Protein AF-A0A7S0GQF5-F1 (afdb_monomer)

pLDDT: mean 93.36, std 8.99, range [43.12, 98.31]

Nearest PDB structures (foldseek):
  2dxq-assembly1_B  TM=8.668E-01  e=9.611E-08  Agrobacterium fabrum str. C58
  1z4e-assembly1_B  TM=8.490E-01  e=1.076E-06  Halalkalibacterium halodurans C-125
  3bj8-assembly2_D  TM=7.720E-01  e=2.575E-06  Mus musculus
  2g3t-assembly1_A  TM=7.829E-01  e=5.037E-06  Homo sapiens
  2b3u-assembly1_A  TM=7.358E-01  e=5.037E-06  Homo sapie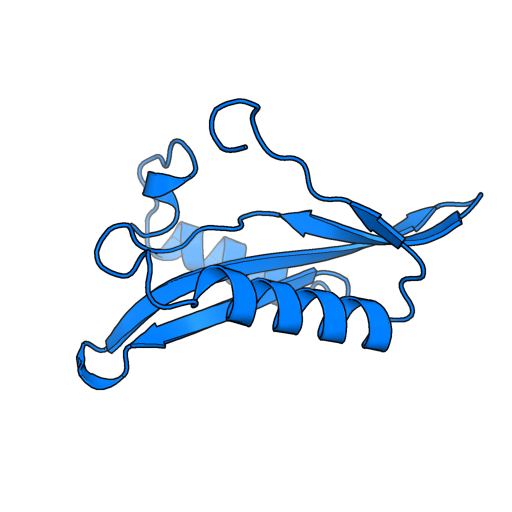ns

InterPro domains:
  IPR000182 GNAT domain [PF00583] (18-101)
  IPR000182 GNAT domain [PS51186] (1-106)
  IPR016181 Acyl-CoA N-acyltransferase [SSF55729] (12-103)
  IPR039143 Glucosamine 6-phosphate N-acetyltransferase-like [PTHR13355] (2-105)

Organism: NCBI:txid1561963

Foldseek 3Di:
DQLVVPDDDDDQDPVNVVVVVVVQVPDPQKDKDFDAPPVVRDTFWIKMWGWDQDPVQGTEIEIDSGTGHPVCPPVCVSVVNVVVSVVVCVVVVHPYYDYDDDPVVD

Mean predicted aligned error: 3.67 Å

Secondary structure (DSSP, 8-state):
--GGGTS------HHHHHHHHHHHHT-TTEEEEEEEETTTTEEEEEEEEEEEEETTTEEEEEEEEEEE-GGGTTSSHHHHHHHHHHHHHHHTT-SEEEE---GGG-

Solvent-accessible surface area (backbone atoms only — not comparable to full-atom values): 6418 Å² total; per-residue (Å²): 113,67,63,55,77,72,47,94,69,77,96,76,50,70,65,60,49,50,58,50,50,55,57,46,73,72,35,91,47,48,49,76,50,74,42,68,42,73,94,74,73,38,75,43,31,38,37,30,40,37,56,43,80,39,98,90,77,42,37,32,21,38,44,42,76,71,44,57,34,78,95,54,61,92,68,56,56,64,61,52,53,51,52,51,51,54,50,50,32,48,76,72,59,24,84,48,74,49,69,89,74,63,81,95,76,116

Radius of gyration: 14.72 Å; Cα contacts (8 Å, |Δi|>4): 153; chains: 1; bounding box: 35×32×36 Å

Structure (mmCIF, N/CA/C/O backbone):
data_AF-A0A7S0GQF5-F1
#
_entry.id   AF-A0A7S0GQF5-F1
#
loop_
_atom_site.group_PDB
_atom_site.id
_atom_site.type_symbol
_atom_site.label_atom_id
_atom_site.label_alt_id
_atom_site.label_comp_id
_atom_site.label_asym_id
_atom_site.label_entity_id
_atom_site.label_seq_id
_atom_site.pdbx_PDB_ins_code
_atom_site.Cartn_x
_atom_site.Cartn_y
_atom_site.Cartn_z
_atom_site.occupancy
_atom_site.B_iso_or_equiv
_atom_site.auth_seq_id
_atom_site.auth_comp_id
_atom_site.auth_asym_id
_atom_site.auth_atom_id
_atom_site.pdbx_PDB_model_num
ATOM 1 N N . GLY A 1 1 ? -3.996 0.966 15.033 1.00 87.94 1 GLY A N 1
ATOM 2 C CA . GLY A 1 1 ? -4.156 1.641 13.723 1.00 87.94 1 GLY A CA 1
ATOM 3 C C . GLY A 1 1 ? -4.768 0.690 12.707 1.00 87.94 1 GLY A C 1
ATOM 4 O O . GLY A 1 1 ? -5.201 -0.386 13.091 1.00 87.94 1 GLY A O 1
ATOM 5 N N . LEU A 1 2 ? -4.828 1.050 11.423 1.00 94.38 2 LEU A N 1
ATOM 6 C CA . LEU A 1 2 ? -5.270 0.106 10.384 1.00 94.38 2 LEU A CA 1
ATOM 7 C C . LEU A 1 2 ? -4.248 -1.034 10.192 1.00 94.38 2 LEU A C 1
ATOM 9 O O . LEU A 1 2 ? -4.614 -2.201 10.287 1.00 94.38 2 LEU A O 1
ATOM 13 N N . LEU A 1 3 ? -2.962 -0.699 10.032 1.00 92.94 3 LEU A N 1
ATOM 14 C CA . LEU A 1 3 ? -1.874 -1.674 9.836 1.00 92.94 3 LEU A CA 1
ATOM 15 C C . LEU A 1 3 ? -1.654 -2.624 11.022 1.00 92.94 3 LEU A C 1
ATOM 17 O O . LEU A 1 3 ? -1.199 -3.745 10.824 1.00 92.94 3 LEU A O 1
ATOM 21 N N . SER A 1 4 ? -2.057 -2.246 12.239 1.00 94.06 4 SER A N 1
ATOM 22 C CA . SER A 1 4 ? -1.992 -3.157 13.393 1.00 94.06 4 SER A CA 1
ATOM 23 C C . SER A 1 4 ? -2.972 -4.336 13.290 1.00 94.06 4 SER A C 1
ATOM 25 O O . SER A 1 4 ? -2.945 -5.229 14.124 1.00 94.06 4 SER A O 1
ATOM 27 N N . GLN A 1 5 ? -3.869 -4.340 12.294 1.00 93.75 5 GLN A N 1
ATOM 28 C CA . GLN A 1 5 ? -4.704 -5.498 11.948 1.00 93.75 5 GLN A CA 1
ATOM 29 C C . GLN A 1 5 ? -4.014 -6.453 10.954 1.00 93.75 5 GLN A C 1
ATOM 31 O O . GLN A 1 5 ? -4.578 -7.492 10.606 1.00 93.75 5 GLN A O 1
ATOM 36 N N . LEU A 1 6 ? -2.830 -6.083 10.458 1.00 90.62 6 LEU A N 1
ATOM 37 C CA . LEU A 1 6 ? -2.025 -6.846 9.507 1.00 90.62 6 LEU A CA 1
ATOM 38 C C . LEU A 1 6 ? -0.758 -7.403 10.160 1.00 90.62 6 LEU A C 1
ATOM 40 O O . LEU A 1 6 ? -0.472 -8.583 9.967 1.00 90.62 6 LEU A O 1
ATOM 44 N N . THR A 1 7 ? -0.042 -6.572 10.919 1.00 89.44 7 THR A N 1
ATOM 45 C CA . THR A 1 7 ? 1.258 -6.886 11.527 1.00 89.44 7 THR A CA 1
ATOM 46 C C . THR A 1 7 ? 1.410 -6.232 12.904 1.00 89.44 7 THR A C 1
ATOM 48 O O . THR A 1 7 ? 0.579 -5.418 13.316 1.00 89.44 7 THR A O 1
ATOM 51 N N . THR A 1 8 ? 2.480 -6.576 13.618 1.00 91.12 8 THR A N 1
ATOM 52 C CA . THR A 1 8 ? 2.869 -5.908 14.861 1.00 91.12 8 THR A CA 1
ATOM 53 C C . THR A 1 8 ? 3.374 -4.505 14.547 1.00 91.12 8 THR A C 1
ATOM 55 O O . THR A 1 8 ? 4.279 -4.320 13.738 1.00 91.12 8 THR A O 1
ATOM 58 N N . VAL A 1 9 ? 2.795 -3.508 15.209 1.00 90.12 9 VAL A N 1
ATOM 59 C CA . VAL A 1 9 ? 3.207 -2.107 15.101 1.00 90.12 9 VAL A CA 1
ATOM 60 C C . VAL A 1 9 ? 3.692 -1.677 16.479 1.00 90.12 9 VAL A C 1
ATOM 62 O O . VAL A 1 9 ? 2.956 -1.839 17.449 1.00 90.12 9 VAL A O 1
ATOM 65 N N . GLY A 1 10 ? 4.930 -1.186 16.562 1.00 90.88 10 GLY A N 1
ATOM 66 C CA . GLY A 1 10 ? 5.484 -0.618 17.793 1.00 90.88 10 GLY A CA 1
ATOM 67 C C . GLY A 1 10 ? 4.987 0.805 18.058 1.00 90.88 10 GLY A C 1
ATOM 68 O O . GLY A 1 10 ? 4.080 1.300 17.385 1.00 90.88 10 GLY A O 1
ATOM 69 N N . ASP A 1 11 ? 5.623 1.488 19.005 1.00 93.31 11 ASP A N 1
ATOM 70 C CA . ASP A 1 11 ? 5.312 2.882 19.319 1.00 93.31 11 ASP A CA 1
ATOM 71 C C . ASP A 1 11 ? 5.860 3.814 18.229 1.00 93.31 11 ASP A C 1
ATOM 73 O O . ASP A 1 11 ? 7.039 4.167 18.202 1.00 93.31 11 ASP A O 1
ATOM 77 N N . ILE A 1 12 ? 4.995 4.191 17.286 1.00 93.06 12 ILE A N 1
ATOM 78 C CA . ILE A 1 12 ? 5.334 5.108 16.194 1.00 93.06 12 ILE A CA 1
ATOM 79 C C . ILE A 1 12 ? 4.937 6.528 16.587 1.00 93.06 12 ILE A C 1
ATOM 81 O O . ILE A 1 12 ? 3.754 6.848 16.706 1.00 93.06 12 ILE A O 1
ATOM 85 N N . THR A 1 13 ? 5.934 7.395 16.753 1.00 96.19 13 THR A N 1
ATOM 86 C CA . THR A 1 13 ? 5.709 8.834 16.942 1.00 96.19 13 THR A CA 1
ATOM 87 C C . THR A 1 13 ? 5.370 9.522 15.617 1.00 96.19 13 THR A C 1
ATOM 89 O O . THR A 1 13 ? 5.719 9.033 14.540 1.00 96.19 13 THR A O 1
ATOM 92 N N . GLN A 1 14 ? 4.745 10.701 15.690 1.00 95.25 14 GLN A N 1
ATOM 93 C CA . GLN A 1 14 ? 4.436 11.520 14.512 1.00 95.25 14 GLN A CA 1
ATOM 94 C C . GLN A 1 14 ? 5.690 11.819 13.673 1.00 95.25 14 GLN A C 1
ATOM 96 O O . GLN A 1 14 ? 5.674 11.640 12.459 1.00 95.25 14 GLN A O 1
ATOM 101 N N . LYS A 1 15 ? 6.806 12.167 14.326 1.00 97.50 15 LYS A N 1
ATOM 102 C CA . LYS A 1 15 ? 8.082 12.437 13.651 1.00 97.50 15 LYS A CA 1
ATOM 103 C C . LYS A 1 15 ? 8.604 11.214 12.888 1.00 97.50 15 LYS A C 1
ATOM 105 O O . LYS A 1 15 ? 8.988 11.329 11.732 1.00 97.50 15 LYS A O 1
ATOM 110 N N . MET A 1 16 ? 8.563 10.026 13.500 1.00 96.44 16 MET A N 1
ATOM 111 C CA . MET A 1 16 ? 8.979 8.785 12.827 1.00 96.44 16 MET A CA 1
ATOM 112 C C . MET A 1 16 ? 8.132 8.495 11.583 1.00 96.44 16 MET A C 1
ATOM 114 O O . MET A 1 16 ? 8.656 8.014 10.576 1.00 96.44 16 MET A O 1
ATOM 118 N N . PHE A 1 17 ? 6.827 8.774 11.655 1.00 94.94 17 PHE A N 1
ATOM 119 C CA . PHE A 1 17 ? 5.936 8.656 10.507 1.00 94.94 17 PHE A CA 1
ATOM 120 C C . PHE A 1 17 ? 6.304 9.658 9.408 1.00 94.94 17 PHE A C 1
ATOM 122 O O . PHE A 1 17 ? 6.467 9.248 8.264 1.00 94.94 17 PHE A O 1
ATOM 129 N N . GLU A 1 18 ? 6.480 10.937 9.742 1.00 97.38 18 GLU A N 1
ATOM 130 C CA . GLU A 1 18 ? 6.824 12.003 8.790 1.00 97.38 18 GLU A CA 1
ATOM 131 C C . GLU A 1 18 ? 8.169 11.753 8.095 1.00 97.38 18 GLU A C 1
ATOM 133 O O . GLU A 1 18 ? 8.265 11.871 6.869 1.00 97.38 18 GLU A O 1
ATOM 138 N N . ASP A 1 19 ? 9.181 11.321 8.850 1.00 96.75 19 ASP A N 1
ATOM 139 C CA . ASP A 1 19 ? 10.498 10.953 8.324 1.00 96.75 19 ASP A CA 1
ATOM 140 C C . ASP A 1 19 ? 10.373 9.797 7.315 1.00 96.75 19 ASP A C 1
ATOM 142 O O . ASP A 1 19 ? 10.921 9.844 6.206 1.00 96.75 19 ASP A O 1
ATOM 146 N N . ARG A 1 20 ? 9.596 8.757 7.659 1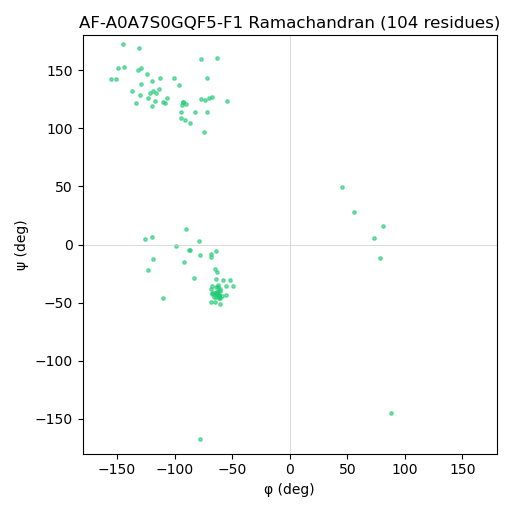.00 94.25 20 ARG A N 1
ATOM 147 C CA . ARG A 1 20 ? 9.356 7.612 6.770 1.00 94.25 20 ARG A CA 1
ATOM 148 C C . ARG A 1 20 ? 8.529 7.999 5.547 1.00 94.25 20 ARG A C 1
ATOM 150 O O . ARG A 1 20 ? 8.847 7.557 4.445 1.00 94.25 20 ARG A O 1
ATOM 157 N N . PHE A 1 21 ? 7.489 8.801 5.731 1.00 94.50 21 PHE A N 1
ATOM 158 C CA . PHE 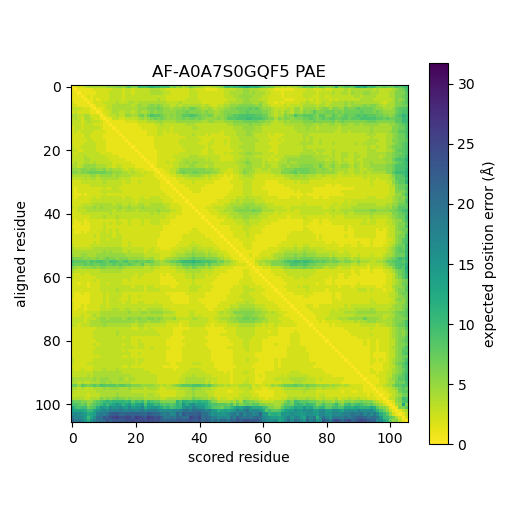A 1 21 ? 6.606 9.262 4.666 1.00 94.50 21 PHE A CA 1
ATOM 159 C C . PHE A 1 21 ? 7.377 10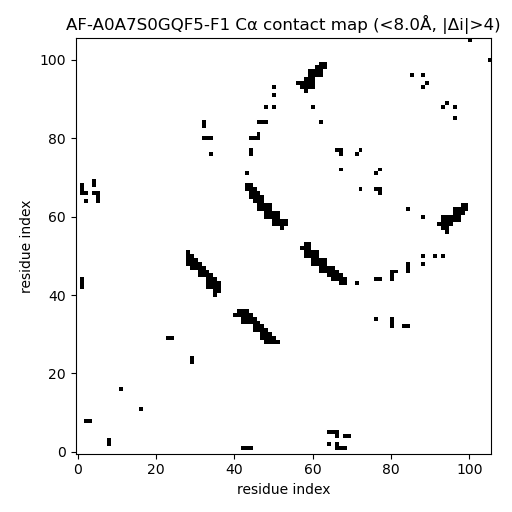.094 3.639 1.00 94.50 21 PHE A C 1
ATOM 161 O O . PHE A 1 21 ? 7.268 9.846 2.441 1.00 94.50 21 PHE A O 1
ATOM 168 N N . THR A 1 22 ? 8.246 10.993 4.106 1.00 95.62 22 THR A N 1
ATOM 169 C CA . THR A 1 22 ? 9.138 11.789 3.252 1.00 95.62 22 THR A CA 1
ATOM 170 C C . THR A 1 22 ? 10.083 10.905 2.440 1.00 95.62 22 THR A C 1
ATOM 172 O O . THR A 1 22 ? 10.326 11.169 1.263 1.00 95.62 22 THR A O 1
ATOM 175 N N . LEU A 1 23 ? 10.619 9.837 3.040 1.00 93.62 23 LEU A N 1
ATOM 176 C CA . LEU A 1 23 ? 11.468 8.888 2.320 1.00 93.62 23 LEU A CA 1
ATOM 177 C C . LEU A 1 23 ? 10.692 8.134 1.233 1.00 93.62 23 LEU A C 1
ATOM 179 O O . LEU A 1 23 ? 11.222 7.945 0.142 1.00 93.62 23 LEU A O 1
ATOM 183 N N . ILE A 1 24 ? 9.463 7.702 1.526 1.00 92.12 24 ILE A N 1
ATOM 184 C CA . ILE A 1 24 ? 8.616 6.981 0.567 1.00 92.12 24 ILE A CA 1
ATOM 185 C C . ILE A 1 24 ? 8.192 7.904 -0.579 1.00 92.12 24 ILE A C 1
ATOM 187 O O . ILE A 1 24 ? 8.283 7.492 -1.726 1.00 92.12 24 ILE A O 1
ATOM 191 N N . GLN A 1 25 ? 7.824 9.160 -0.305 1.00 92.50 25 GLN A N 1
ATOM 192 C CA . GLN A 1 25 ? 7.464 10.128 -1.352 1.00 92.50 25 GLN A CA 1
ATOM 193 C C . GLN A 1 25 ? 8.574 10.361 -2.384 1.00 92.50 25 GLN A C 1
ATOM 195 O O . GLN A 1 25 ? 8.283 10.659 -3.536 1.00 92.50 25 GLN A O 1
ATOM 200 N N . LYS A 1 26 ? 9.843 10.237 -1.983 1.00 93.94 26 LYS A N 1
ATOM 201 C CA . LYS A 1 26 ? 10.990 10.393 -2.888 1.00 93.94 26 LYS A CA 1
ATOM 202 C C . LYS A 1 26 ? 11.244 9.163 -3.765 1.00 93.94 26 LYS A C 1
ATOM 204 O O . LYS A 1 26 ? 12.113 9.216 -4.629 1.00 93.94 26 LYS A O 1
ATOM 209 N N . ARG A 1 27 ? 10.557 8.042 -3.523 1.00 92.12 27 ARG A N 1
ATOM 210 C CA . ARG A 1 27 ? 10.721 6.802 -4.288 1.00 92.12 27 ARG A CA 1
ATOM 211 C C . ARG A 1 27 ? 9.687 6.742 -5.400 1.00 92.12 27 ARG A C 1
ATOM 213 O O . ARG A 1 27 ? 8.524 6.454 -5.151 1.00 92.12 27 ARG A O 1
ATOM 220 N N . GLU A 1 28 ? 10.139 6.904 -6.634 1.00 90.62 28 GLU A N 1
ATOM 221 C CA . GLU A 1 28 ? 9.285 6.776 -7.824 1.00 90.62 28 GLU A CA 1
ATOM 222 C C . GLU A 1 28 ? 8.748 5.351 -8.024 1.00 90.62 28 GLU A C 1
ATOM 224 O O . GLU A 1 28 ? 7.726 5.142 -8.670 1.00 90.62 28 GLU A O 1
ATOM 229 N N . THR A 1 29 ? 9.414 4.357 -7.434 1.00 94.75 29 THR A N 1
ATOM 230 C CA . THR A 1 29 ? 9.049 2.943 -7.549 1.00 94.75 29 THR A CA 1
ATOM 231 C C . THR A 1 29 ? 8.018 2.483 -6.524 1.00 94.75 29 THR A C 1
ATOM 233 O O . THR A 1 29 ? 7.603 1.329 -6.579 1.00 94.75 29 THR A O 1
ATOM 236 N N . GLN A 1 30 ? 7.612 3.329 -5.573 1.00 95.56 30 GLN A N 1
ATOM 237 C CA . GLN A 1 30 ? 6.724 2.933 -4.482 1.00 95.56 30 GLN A CA 1
ATOM 238 C C . GLN A 1 30 ? 5.464 3.799 -4.447 1.00 95.56 30 GLN A C 1
ATOM 240 O O . GLN A 1 30 ? 5.531 5.018 -4.358 1.00 95.56 30 GLN A O 1
ATOM 245 N N . THR A 1 31 ? 4.297 3.160 -4.456 1.00 95.25 31 THR A N 1
ATOM 246 C CA . THR A 1 31 ? 2.994 3.830 -4.364 1.00 95.25 31 THR A CA 1
ATOM 247 C C . THR A 1 31 ? 2.139 3.168 -3.292 1.00 95.25 31 THR A C 1
ATOM 249 O O . THR A 1 31 ? 1.942 1.958 -3.320 1.00 95.25 31 THR A O 1
ATOM 252 N N . THR A 1 32 ? 1.584 3.946 -2.363 1.00 96.50 32 THR A N 1
ATOM 253 C CA . THR A 1 32 ? 0.615 3.449 -1.373 1.00 96.50 32 THR A CA 1
ATOM 254 C C . THR A 1 32 ? -0.765 4.008 -1.686 1.00 96.50 32 THR A C 1
ATOM 256 O O . THR A 1 32 ? -0.959 5.221 -1.726 1.00 96.50 32 THR A O 1
ATOM 259 N N . LEU A 1 33 ? -1.733 3.118 -1.893 1.00 97.69 33 LEU A N 1
ATOM 260 C CA . LEU A 1 33 ? -3.133 3.462 -2.110 1.00 97.69 33 LEU A CA 1
ATOM 261 C C . LEU A 1 33 ? -3.923 3.264 -0.820 1.00 97.69 33 LEU A C 1
ATOM 263 O O . LEU A 1 33 ? -3.710 2.301 -0.083 1.00 97.69 33 LEU A O 1
ATOM 267 N N . VAL A 1 34 ? -4.885 4.153 -0.578 1.00 98.00 34 VAL A N 1
ATOM 268 C CA . VAL A 1 34 ? -5.774 4.099 0.585 1.00 98.00 34 VAL A CA 1
ATOM 269 C C . VAL A 1 34 ? -7.230 4.278 0.172 1.00 98.00 34 VAL A C 1
ATOM 271 O O . VAL A 1 34 ? -7.537 4.967 -0.798 1.00 98.00 34 VAL A O 1
ATOM 274 N N . ILE A 1 35 ? -8.144 3.676 0.931 1.00 98.31 35 ILE A N 1
ATOM 275 C CA . ILE A 1 35 ? -9.574 4.001 0.881 1.00 98.31 35 ILE A CA 1
ATOM 276 C C . ILE A 1 35 ? -9.925 4.737 2.166 1.00 98.31 35 ILE A C 1
ATOM 278 O O . ILE A 1 35 ? -9.769 4.188 3.260 1.00 98.31 35 ILE A O 1
ATOM 282 N N . GLU A 1 36 ? -10.444 5.951 2.030 1.00 98.06 36 GLU A N 1
ATOM 283 C CA . GLU A 1 36 ? -10.973 6.742 3.135 1.00 98.06 36 GLU A CA 1
ATOM 284 C C . GLU A 1 36 ? -12.496 6.580 3.244 1.00 98.06 36 GLU A C 1
ATOM 286 O O . GLU A 1 36 ? -13.223 6.595 2.252 1.00 98.06 36 GLU A O 1
ATOM 291 N N . ASN A 1 37 ? -12.995 6.437 4.470 1.00 97.12 37 ASN A N 1
ATOM 292 C CA . ASN A 1 37 ? -14.377 6.754 4.797 1.00 97.12 37 ASN A CA 1
ATOM 293 C C . ASN A 1 37 ? -14.450 8.246 5.150 1.00 97.12 37 ASN A C 1
ATOM 295 O O . ASN A 1 37 ? -14.022 8.634 6.238 1.00 97.12 37 ASN A O 1
ATOM 299 N N . THR A 1 38 ? -14.980 9.053 4.233 1.00 97.06 38 THR A N 1
ATOM 300 C CA . THR A 1 38 ? -15.017 10.521 4.334 1.00 97.06 38 THR A CA 1
ATOM 301 C C . THR A 1 38 ? -15.927 11.015 5.454 1.00 97.06 38 THR A C 1
ATOM 303 O O . THR A 1 38 ? -15.575 11.966 6.146 1.00 97.06 38 THR A O 1
ATOM 306 N N . ASP A 1 39 ? -17.047 10.329 5.709 1.00 96.62 39 ASP A N 1
ATOM 307 C CA . ASP A 1 39 ? -17.976 10.687 6.792 1.00 96.62 39 ASP A CA 1
ATOM 308 C C . ASP A 1 39 ? -17.299 10.584 8.163 1.00 96.62 39 ASP A C 1
ATOM 310 O O . ASP A 1 39 ? -17.537 11.384 9.064 1.00 96.62 39 ASP A O 1
ATOM 314 N N . LYS A 1 40 ? -16.429 9.580 8.321 1.00 95.31 40 LYS A N 1
ATOM 315 C CA . LYS A 1 40 ? -15.698 9.300 9.564 1.00 95.31 40 LYS A CA 1
ATOM 316 C C . LYS A 1 40 ? -14.271 9.844 9.565 1.00 95.31 40 LYS A C 1
ATOM 318 O O . LYS A 1 40 ? -13.581 9.641 10.562 1.00 95.31 40 LYS A O 1
ATOM 323 N N . LYS A 1 41 ? -13.824 10.468 8.467 1.00 96.69 41 LYS A N 1
ATOM 324 C CA . LYS A 1 41 ? -12.447 10.943 8.239 1.00 96.69 41 LYS A CA 1
ATOM 325 C C . LYS A 1 41 ? -11.394 9.904 8.633 1.00 96.69 41 LYS A C 1
ATOM 327 O O . LYS A 1 41 ? -10.492 10.166 9.429 1.00 96.69 41 LYS A O 1
ATOM 332 N N . LYS A 1 42 ? -11.576 8.666 8.163 1.00 96.56 42 LYS A N 1
ATOM 333 C CA . LYS A 1 42 ? -10.750 7.524 8.579 1.00 96.56 42 LYS A CA 1
ATOM 334 C C . LYS A 1 42 ? -10.357 6.653 7.396 1.00 96.56 42 LYS A C 1
ATOM 336 O O . LYS A 1 42 ? -11.218 6.199 6.648 1.00 96.56 42 LYS A O 1
ATOM 341 N N . ILE A 1 43 ? -9.073 6.312 7.306 1.00 98.06 43 ILE A N 1
ATOM 342 C CA . ILE A 1 43 ? -8.593 5.280 6.383 1.00 98.06 43 ILE A CA 1
ATOM 343 C C . ILE A 1 43 ? -9.112 3.900 6.814 1.00 98.06 43 ILE A C 1
ATOM 345 O O . ILE A 1 43 ? -8.938 3.483 7.963 1.00 98.06 43 ILE A O 1
ATOM 349 N N . VAL A 1 44 ? -9.755 3.191 5.886 1.00 98.19 44 VAL A N 1
ATOM 350 C CA . VAL A 1 44 ? -10.406 1.888 6.111 1.00 98.19 44 VAL A CA 1
ATOM 351 C C . VAL A 1 44 ? -9.828 0.756 5.265 1.00 98.19 44 VAL A C 1
ATOM 353 O O . VAL A 1 44 ? -10.109 -0.406 5.547 1.00 98.19 44 VAL A O 1
ATOM 356 N N . ALA A 1 45 ? -9.008 1.054 4.260 1.00 98.25 45 ALA A N 1
ATOM 357 C CA . ALA A 1 45 ? -8.197 0.055 3.571 1.00 98.25 45 ALA A CA 1
ATOM 358 C C . ALA A 1 45 ? -6.892 0.677 3.069 1.00 98.25 45 ALA A C 1
ATOM 360 O O . ALA A 1 45 ? -6.861 1.872 2.781 1.00 98.25 45 ALA A O 1
ATOM 361 N N . THR A 1 46 ? -5.842 -0.131 2.962 1.00 98.19 46 THR A N 1
ATOM 362 C CA . THR A 1 46 ? -4.561 0.256 2.359 1.00 98.19 46 THR A CA 1
ATOM 363 C C . THR A 1 46 ? -3.955 -0.920 1.598 1.00 98.19 46 THR A C 1
ATOM 365 O O . THR A 1 46 ? -4.256 -2.075 1.910 1.00 98.19 46 THR A O 1
ATOM 368 N N . ALA A 1 47 ? -3.155 -0.608 0.585 1.00 97.88 47 ALA A N 1
ATOM 369 C CA . ALA A 1 47 ? -2.279 -1.532 -0.120 1.00 97.88 47 ALA A CA 1
ATOM 370 C C . ALA A 1 47 ? -1.130 -0.735 -0.754 1.00 97.88 47 ALA A C 1
ATOM 372 O O . ALA A 1 47 ? -1.337 0.383 -1.232 1.00 97.88 47 ALA A O 1
ATOM 373 N N . SER A 1 48 ? 0.067 -1.304 -0.755 1.00 96.94 48 SER A N 1
ATOM 374 C CA . SER A 1 48 ? 1.275 -0.696 -1.308 1.00 96.94 48 SER A CA 1
ATOM 375 C C . SER A 1 48 ? 1.741 -1.480 -2.531 1.00 96.94 48 SER A C 1
ATOM 377 O O . SER A 1 48 ? 1.642 -2.701 -2.556 1.00 96.94 48 SER A O 1
ATOM 379 N N . LEU A 1 49 ? 2.257 -0.781 -3.534 1.00 97.62 49 LEU A N 1
ATOM 380 C CA . LEU A 1 49 ? 2.920 -1.335 -4.706 1.00 97.62 49 LEU A CA 1
ATOM 381 C C . LEU A 1 49 ? 4.376 -0.879 -4.702 1.00 97.62 49 LEU A C 1
ATOM 383 O O . LEU A 1 49 ? 4.641 0.317 -4.577 1.00 97.62 49 LEU A O 1
ATOM 387 N N . VAL A 1 50 ? 5.301 -1.816 -4.880 1.00 97.25 50 VAL A N 1
ATOM 388 C CA . VAL A 1 50 ? 6.715 -1.550 -5.142 1.00 97.25 50 VAL A CA 1
ATOM 389 C C . VAL A 1 50 ? 7.076 -2.167 -6.487 1.00 97.25 50 VAL A C 1
ATOM 391 O O . VAL A 1 50 ? 6.958 -3.372 -6.668 1.00 97.25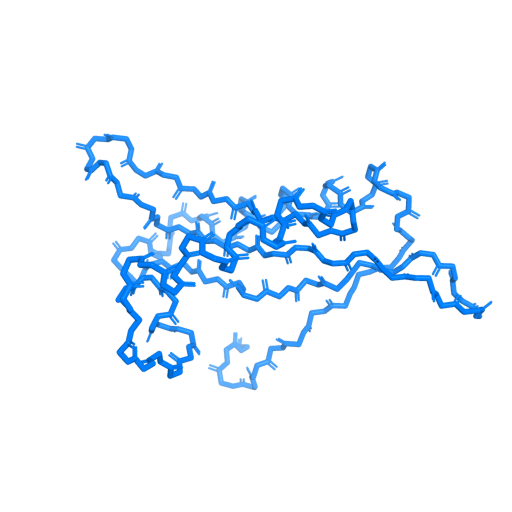 50 VAL A O 1
ATOM 394 N N . VAL A 1 51 ? 7.510 -1.348 -7.437 1.00 97.00 51 VAL A N 1
ATOM 395 C CA . VAL A 1 51 ? 7.914 -1.792 -8.774 1.00 97.00 51 VAL A CA 1
ATOM 396 C C . VAL A 1 51 ? 9.417 -2.043 -8.785 1.00 97.00 51 VAL A C 1
ATOM 398 O O . VAL A 1 51 ? 10.203 -1.131 -8.526 1.00 97.00 51 VAL A O 1
ATOM 401 N N . LEU A 1 52 ? 9.824 -3.276 -9.082 1.00 95.25 52 LEU A N 1
ATOM 402 C CA . LEU A 1 52 ? 11.228 -3.683 -9.151 1.00 95.25 52 LEU A CA 1
ATOM 403 C C . LEU A 1 52 ? 11.544 -4.284 -10.519 1.00 95.25 52 LEU 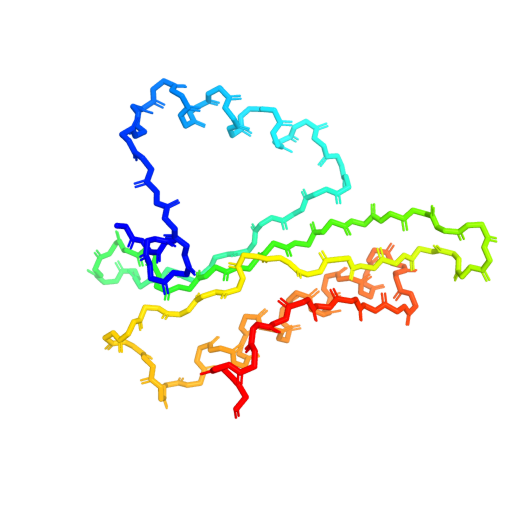A C 1
ATOM 405 O O . LEU A 1 52 ? 10.705 -4.941 -11.127 1.00 95.25 52 LEU A O 1
ATOM 409 N N . PHE A 1 53 ? 12.770 -4.075 -11.002 1.00 95.19 53 PHE A N 1
ATOM 410 C CA . PHE A 1 53 ? 13.246 -4.692 -12.236 1.00 95.19 53 PHE A CA 1
ATOM 411 C C . PHE A 1 53 ? 13.962 -6.011 -11.935 1.00 95.19 53 PHE A C 1
ATOM 413 O O . PHE A 1 53 ? 14.957 -6.042 -11.209 1.00 95.19 53 PHE A O 1
ATOM 420 N N . HIS A 1 54 ? 13.474 -7.091 -12.532 1.00 94.06 54 HIS A N 1
ATOM 421 C CA . HIS A 1 54 ? 14.067 -8.420 -12.498 1.00 94.06 54 HIS A CA 1
ATOM 422 C C . HIS A 1 54 ? 14.695 -8.723 -13.857 1.00 94.06 54 HIS A C 1
ATOM 424 O O . HIS A 1 54 ? 14.015 -8.680 -14.876 1.00 94.06 54 HIS A O 1
ATOM 430 N N . ILE A 1 55 ? 15.977 -9.097 -13.878 1.00 93.06 55 ILE A N 1
ATOM 431 C CA . ILE A 1 55 ? 16.740 -9.296 -15.127 1.00 93.06 55 ILE A CA 1
ATOM 432 C C . ILE A 1 55 ? 16.061 -10.296 -16.079 1.00 93.06 55 ILE A C 1
ATOM 434 O O . ILE A 1 55 ? 16.115 -10.115 -17.290 1.00 93.06 55 ILE A O 1
ATOM 438 N N . SER A 1 56 ? 15.415 -11.335 -15.548 1.00 91.62 56 SER A N 1
ATOM 439 C CA . SER A 1 56 ? 14.774 -12.385 -16.346 1.00 91.62 56 SER A CA 1
ATOM 440 C C . SER A 1 56 ? 13.293 -12.150 -16.666 1.00 91.62 56 SER A C 1
ATOM 442 O O . SER A 1 56 ? 12.765 -12.867 -17.508 1.00 91.62 56 SER A O 1
ATOM 444 N N . ILE A 1 57 ? 12.614 -11.219 -15.981 1.00 89.62 57 ILE A N 1
ATOM 445 C CA . ILE A 1 57 ? 11.141 -11.057 -16.037 1.00 89.62 57 ILE A CA 1
ATOM 446 C C . ILE A 1 57 ? 10.738 -9.637 -16.471 1.00 89.62 57 ILE A C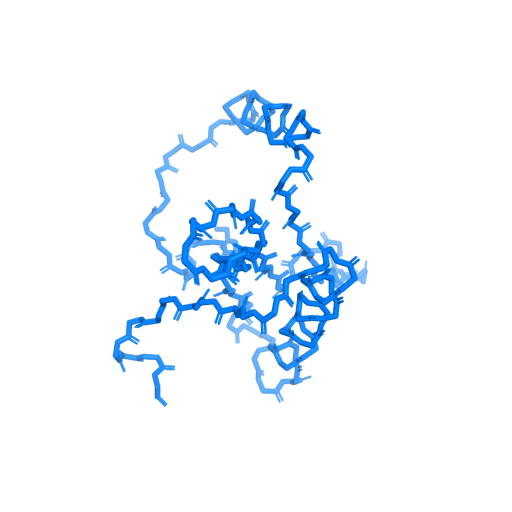 1
ATOM 448 O O . ILE A 1 57 ? 9.645 -9.426 -16.972 1.00 89.62 57 ILE A O 1
ATOM 452 N N . GLY A 1 58 ? 11.618 -8.645 -16.319 1.00 94.31 58 GLY A N 1
ATOM 453 C CA . GLY A 1 58 ? 11.286 -7.240 -16.531 1.00 94.31 58 GLY A CA 1
ATOM 454 C C . GLY A 1 58 ? 10.741 -6.583 -15.263 1.00 94.31 58 GLY A C 1
ATOM 455 O O . GLY A 1 58 ? 11.211 -6.863 -14.158 1.00 94.31 58 GLY A O 1
ATOM 456 N N . LEU A 1 59 ? 9.792 -5.658 -15.409 1.00 96.81 59 LEU A N 1
ATOM 457 C CA . LEU A 1 59 ? 9.189 -4.960 -14.272 1.00 96.81 59 LEU A CA 1
ATOM 458 C C . LEU A 1 59 ? 8.167 -5.860 -13.567 1.00 96.81 59 LEU A C 1
ATOM 460 O O . LEU A 1 59 ? 7.219 -6.349 -14.181 1.00 96.81 59 LEU A O 1
ATOM 464 N N . VAL A 1 60 ? 8.347 -6.036 -12.261 1.00 97.50 60 VAL A N 1
ATOM 465 C CA . VAL A 1 60 ? 7.486 -6.842 -11.393 1.00 97.50 60 VAL A CA 1
ATOM 466 C C . VAL A 1 60 ? 6.925 -5.964 -10.279 1.00 97.50 60 VAL A C 1
ATOM 468 O O . VAL A 1 60 ? 7.656 -5.235 -9.603 1.00 97.50 60 VAL A O 1
ATOM 471 N N . GLY A 1 61 ? 5.609 -6.035 -10.085 1.00 97.94 61 GLY A N 1
ATOM 472 C CA . GLY A 1 61 ? 4.897 -5.307 -9.041 1.00 97.94 61 GLY A CA 1
ATOM 473 C C . GLY A 1 61 ? 4.790 -6.115 -7.751 1.00 97.94 61 GLY A C 1
ATOM 474 O O . GLY A 1 61 ? 3.994 -7.044 -7.661 1.00 97.94 61 GLY A O 1
ATOM 475 N N . HIS A 1 62 ? 5.537 -5.746 -6.720 1.00 97.50 62 HIS A N 1
ATOM 476 C CA . HIS A 1 62 ? 5.387 -6.308 -5.381 1.00 97.50 62 HIS A CA 1
ATOM 477 C C . HIS A 1 62 ? 4.253 -5.598 -4.648 1.00 97.50 62 HIS A C 1
ATOM 479 O O . HIS A 1 62 ? 4.334 -4.403 -4.358 1.00 97.50 62 HIS A O 1
ATOM 485 N N . ILE A 1 63 ? 3.181 -6.329 -4.367 1.00 97.88 63 ILE A N 1
ATOM 486 C CA . ILE A 1 63 ? 2.037 -5.838 -3.613 1.00 97.88 63 ILE A CA 1
ATOM 487 C C . ILE A 1 63 ? 2.254 -6.182 -2.143 1.00 97.88 63 ILE A C 1
ATOM 489 O O . ILE A 1 63 ? 2.390 -7.346 -1.779 1.00 97.88 63 ILE A O 1
ATOM 493 N N . GLU A 1 64 ? 2.233 -5.161 -1.299 1.00 95.19 64 GLU A N 1
ATOM 494 C CA . GLU A 1 64 ? 2.520 -5.249 0.128 1.00 95.19 64 GLU A CA 1
ATOM 495 C C . GLU A 1 64 ? 1.429 -4.545 0.945 1.00 95.19 64 GLU A C 1
ATOM 497 O O . GLU A 1 64 ? 0.579 -3.821 0.420 1.00 95.19 64 GLU A O 1
ATOM 502 N N . ASP A 1 65 ? 1.448 -4.751 2.261 1.00 94.44 65 ASP A N 1
ATOM 503 C CA . ASP A 1 65 ? 0.629 -4.008 3.226 1.00 94.44 65 ASP A CA 1
ATOM 504 C C . ASP A 1 65 ? -0.894 -4.025 2.970 1.00 94.44 65 ASP A C 1
ATOM 506 O O . ASP A 1 65 ? -1.617 -3.108 3.366 1.00 94.44 65 ASP A O 1
ATOM 510 N N . VAL A 1 66 ? -1.418 -5.076 2.328 1.00 96.12 66 VAL A N 1
ATOM 511 C CA . VAL A 1 66 ? -2.849 -5.189 2.008 1.00 96.12 66 VAL A CA 1
ATOM 512 C C . VAL A 1 66 ? -3.667 -5.450 3.273 1.00 96.12 66 VAL A C 1
ATOM 514 O O . VAL A 1 66 ? -3.594 -6.518 3.888 1.00 96.12 66 VAL A O 1
ATOM 517 N N . VAL A 1 67 ? -4.516 -4.495 3.654 1.00 96.31 67 VAL A N 1
ATOM 518 C CA . VAL A 1 67 ? -5.421 -4.655 4.798 1.00 96.31 67 VAL A CA 1
ATOM 519 C C . VAL A 1 67 ? -6.705 -3.852 4.636 1.00 96.31 67 VAL A C 1
ATOM 521 O O . VAL A 1 67 ? -6.713 -2.725 4.147 1.00 96.31 67 VAL A O 1
ATOM 524 N N . VAL A 1 68 ? -7.810 -4.439 5.098 1.00 97.75 68 VAL A N 1
ATOM 525 C CA . VAL A 1 68 ? -9.122 -3.792 5.222 1.00 97.75 68 VAL A CA 1
ATOM 526 C C . VAL A 1 68 ? -9.529 -3.809 6.691 1.00 97.75 68 VAL A C 1
ATOM 528 O O . VAL A 1 68 ? -9.466 -4.865 7.337 1.00 97.75 68 VAL A O 1
ATOM 531 N N . ASP A 1 69 ? -9.977 -2.659 7.200 1.00 97.44 69 ASP A N 1
ATOM 532 C CA . ASP A 1 69 ? -10.472 -2.494 8.566 1.00 97.44 69 ASP A CA 1
ATOM 533 C C . ASP A 1 69 ? -11.581 -3.519 8.819 1.00 97.44 69 ASP A C 1
ATOM 535 O O . ASP A 1 69 ? -12.578 -3.560 8.089 1.00 97.44 69 ASP A O 1
ATOM 539 N N . SER A 1 70 ? -11.410 -4.347 9.851 1.00 96.38 70 SER A N 1
ATOM 540 C CA . SER A 1 70 ? -12.321 -5.421 10.248 1.00 96.38 70 SER A CA 1
ATOM 541 C C . SER A 1 70 ? -13.777 -4.969 10.339 1.00 96.38 70 SER A C 1
ATOM 543 O O . SER A 1 70 ? -14.664 -5.693 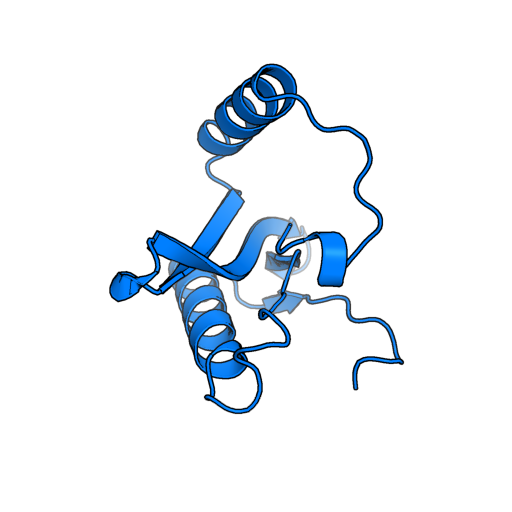9.895 1.00 96.38 70 SER A O 1
ATOM 545 N N . LYS A 1 71 ? -14.025 -3.730 10.783 1.00 95.75 71 LYS A N 1
ATOM 546 C CA . LYS A 1 71 ? -15.371 -3.134 10.893 1.00 95.75 71 LYS A CA 1
ATOM 547 C C . LYS A 1 71 ? -16.049 -2.850 9.544 1.00 95.75 71 LYS A C 1
ATOM 549 O O . LYS A 1 71 ? -17.221 -2.482 9.501 1.00 95.75 71 LYS A O 1
ATOM 554 N N . THR A 1 72 ? -15.311 -2.954 8.442 1.00 94.56 72 THR A N 1
ATOM 555 C CA . THR A 1 72 ? -15.772 -2.638 7.079 1.00 94.56 72 THR A CA 1
ATOM 556 C C . THR A 1 72 ? -15.579 -3.786 6.088 1.00 94.56 72 THR A C 1
ATOM 558 O O . THR A 1 72 ? -15.878 -3.634 4.900 1.00 94.56 72 THR A O 1
ATOM 561 N N . ARG A 1 73 ? -15.120 -4.952 6.562 1.00 93.38 73 ARG A N 1
ATOM 562 C CA . ARG A 1 73 ? -15.016 -6.172 5.749 1.00 93.38 73 ARG A CA 1
ATOM 563 C C . ARG A 1 73 ? -16.400 -6.634 5.275 1.00 93.38 73 ARG A C 1
ATOM 565 O O . ARG A 1 73 ? -17.428 -6.193 5.778 1.00 93.38 73 ARG A O 1
ATOM 572 N N . GLY A 1 74 ? -16.425 -7.458 4.227 1.00 94.56 74 GLY A N 1
ATOM 573 C CA . GLY A 1 74 ? -17.663 -7.889 3.558 1.00 94.56 74 GLY A CA 1
ATOM 574 C C . GLY A 1 74 ? -18.272 -6.855 2.598 1.00 94.56 74 GLY A C 1
ATOM 575 O O . GLY A 1 74 ? -19.104 -7.209 1.774 1.00 94.56 74 GLY A O 1
ATOM 576 N N . LYS A 1 75 ? -17.804 -5.598 2.606 1.00 95.38 75 LYS A N 1
ATOM 577 C CA . LYS A 1 75 ? -18.319 -4.511 1.744 1.00 95.38 75 LYS A CA 1
ATOM 578 C C . LYS A 1 75 ? -17.608 -4.373 0.390 1.00 95.38 75 LYS A C 1
ATOM 580 O O . LYS A 1 75 ? -17.703 -3.342 -0.268 1.00 95.38 75 LYS A O 1
ATOM 585 N N . GLY A 1 76 ? -16.817 -5.372 -0.007 1.00 96.62 76 GLY A N 1
ATOM 586 C CA . GLY A 1 76 ? -16.073 -5.364 -1.274 1.00 96.62 76 GLY A CA 1
ATOM 587 C C . GLY A 1 76 ? -14.856 -4.426 -1.337 1.00 96.62 76 GLY A C 1
ATOM 588 O O . GLY A 1 76 ? -14.236 -4.335 -2.393 1.00 96.62 76 GLY A O 1
ATOM 589 N N . LEU A 1 77 ? -14.468 -3.764 -0.237 1.00 97.56 77 LEU A N 1
ATOM 590 C CA . LEU A 1 77 ? -13.328 -2.829 -0.216 1.00 97.56 77 LEU A CA 1
ATOM 591 C C . LEU A 1 77 ? -11.988 -3.499 -0.551 1.00 97.56 77 LEU A C 1
ATOM 593 O O . LEU A 1 77 ? -11.170 -2.897 -1.237 1.00 97.56 77 LEU A O 1
ATOM 597 N N . GLY A 1 78 ? -11.800 -4.759 -0.143 1.00 96.25 78 GLY A N 1
ATOM 598 C CA . GLY A 1 78 ? -10.609 -5.538 -0.500 1.00 96.25 78 GLY A CA 1
ATOM 599 C C . GLY A 1 78 ? -10.480 -5.732 -2.012 1.00 96.25 78 GLY A C 1
ATOM 600 O O . GLY A 1 78 ? -9.434 -5.459 -2.585 1.00 96.25 78 GLY A O 1
ATOM 601 N N . ARG A 1 79 ? -11.576 -6.096 -2.693 1.00 96.94 79 ARG A N 1
ATOM 602 C CA . ARG A 1 79 ? -11.581 -6.205 -4.162 1.00 96.94 79 ARG A CA 1
ATOM 603 C C . ARG A 1 79 ? -11.319 -4.862 -4.836 1.00 96.94 79 ARG A C 1
ATOM 605 O O . ARG A 1 79 ? -10.570 -4.818 -5.806 1.00 96.94 79 ARG A O 1
ATOM 612 N N . LYS A 1 80 ? -11.909 -3.776 -4.321 1.00 98.12 80 LYS A N 1
ATOM 613 C CA . LYS A 1 80 ? -11.697 -2.424 -4.860 1.00 98.12 80 LYS A CA 1
ATOM 614 C C . LYS A 1 80 ? -10.229 -2.011 -4.783 1.00 98.12 80 LYS A C 1
ATOM 616 O O . LYS A 1 80 ? -9.675 -1.610 -5.800 1.00 98.12 80 LYS A O 1
ATOM 621 N N . ILE A 1 81 ? -9.598 -2.144 -3.614 1.00 98.06 81 ILE A N 1
ATOM 622 C CA . ILE A 1 81 ? -8.207 -1.714 -3.451 1.00 98.06 81 ILE A CA 1
ATOM 623 C C . ILE A 1 81 ? -7.236 -2.599 -4.239 1.00 98.06 81 ILE A C 1
ATOM 625 O O . ILE A 1 81 ? -6.340 -2.073 -4.887 1.00 98.06 81 ILE A O 1
ATOM 629 N N . MET A 1 82 ? -7.477 -3.914 -4.297 1.00 97.69 82 MET A N 1
ATOM 630 C CA . MET A 1 82 ? -6.673 -4.818 -5.126 1.00 97.69 82 MET A CA 1
ATOM 631 C C . MET A 1 82 ? -6.798 -4.503 -6.616 1.00 97.69 82 MET A C 1
ATOM 633 O O . MET A 1 82 ? -5.796 -4.474 -7.321 1.00 97.69 82 MET A O 1
ATOM 637 N N . SER A 1 83 ? -8.010 -4.210 -7.096 1.00 97.94 83 SER A N 1
ATOM 638 C CA . SER A 1 83 ? -8.215 -3.815 -8.496 1.00 97.94 83 SER A CA 1
ATOM 639 C C . SER A 1 83 ? -7.474 -2.517 -8.823 1.00 97.94 83 SER A C 1
ATOM 641 O O . SER A 1 83 ? -6.875 -2.411 -9.888 1.00 97.94 83 SER A O 1
ATOM 643 N N . ALA A 1 84 ? -7.477 -1.552 -7.897 1.00 98.06 84 ALA A N 1
ATOM 644 C CA . ALA A 1 84 ? -6.761 -0.292 -8.060 1.00 98.06 84 ALA A CA 1
ATOM 645 C C . ALA A 1 84 ? -5.237 -0.491 -8.094 1.00 98.06 84 ALA A C 1
ATOM 647 O O . ALA A 1 84 ? -4.582 0.042 -8.985 1.00 98.06 84 ALA A O 1
ATOM 648 N N . VAL A 1 85 ? -4.677 -1.299 -7.186 1.00 98.06 85 VAL A N 1
ATOM 649 C CA . VAL A 1 85 ? -3.235 -1.601 -7.182 1.00 98.06 85 VAL A CA 1
ATOM 650 C C . VAL A 1 85 ? -2.809 -2.327 -8.457 1.00 98.06 85 VAL A C 1
ATOM 652 O O . VAL A 1 85 ? -1.814 -1.944 -9.063 1.00 98.06 85 VAL A O 1
ATOM 655 N N . LEU A 1 86 ? -3.572 -3.327 -8.908 1.00 97.81 86 LEU A N 1
ATOM 656 C CA . LEU A 1 86 ? -3.270 -4.052 -10.148 1.00 97.81 86 LEU A CA 1
ATOM 657 C C . LEU A 1 86 ? -3.359 -3.148 -11.384 1.00 97.81 86 LEU A C 1
ATOM 659 O O . LEU A 1 86 ? -2.566 -3.292 -12.311 1.00 97.81 86 LEU A O 1
ATOM 663 N N . ALA A 1 87 ? -4.307 -2.207 -11.408 1.00 97.75 87 ALA A N 1
ATOM 664 C CA . ALA A 1 87 ? -4.378 -1.205 -12.466 1.00 97.75 87 ALA A CA 1
ATOM 665 C C . ALA A 1 87 ? -3.142 -0.292 -12.459 1.00 97.75 87 ALA A C 1
ATOM 667 O O . ALA A 1 87 ? -2.589 -0.019 -13.522 1.00 97.75 87 ALA A O 1
ATOM 668 N N . TYR A 1 88 ? -2.679 0.119 -11.274 1.00 96.94 88 TYR A N 1
ATOM 669 C CA . TYR A 1 88 ? -1.470 0.929 -11.130 1.00 96.94 88 TYR A CA 1
ATOM 670 C C . TYR A 1 88 ? -0.221 0.167 -11.589 1.00 96.94 88 TYR A C 1
ATOM 672 O O . TYR A 1 88 ? 0.551 0.692 -12.378 1.00 96.94 88 TYR A O 1
ATOM 680 N N . ALA A 1 89 ? -0.073 -1.100 -11.192 1.00 97.56 89 ALA A N 1
ATOM 681 C CA . ALA A 1 89 ? 1.048 -1.940 -11.608 1.00 97.56 89 ALA A CA 1
ATOM 682 C C . ALA A 1 89 ? 1.121 -2.103 -13.133 1.00 97.56 89 ALA A C 1
ATOM 684 O O . ALA A 1 89 ? 2.185 -1.921 -13.723 1.00 97.56 89 ALA A O 1
ATOM 685 N N . ARG A 1 90 ? -0.020 -2.357 -13.788 1.00 97.12 90 ARG A N 1
ATOM 686 C CA . ARG A 1 90 ? -0.100 -2.416 -15.257 1.00 97.12 90 ARG A CA 1
ATOM 687 C C . ARG A 1 90 ? 0.269 -1.087 -15.908 1.00 97.12 90 ARG A C 1
ATOM 689 O O . ARG A 1 90 ? 1.009 -1.079 -16.884 1.00 97.12 90 ARG A O 1
ATOM 696 N N . ALA A 1 91 ? -0.219 0.030 -15.369 1.00 96.31 91 ALA A N 1
ATOM 697 C CA . ALA A 1 91 ? 0.127 1.361 -15.867 1.00 96.31 91 ALA A CA 1
ATOM 698 C C . ALA A 1 91 ? 1.623 1.681 -15.693 1.00 96.31 91 ALA A C 1
ATOM 700 O O . ALA A 1 91 ? 2.195 2.389 -16.515 1.00 96.31 91 ALA A O 1
ATOM 701 N N . SER A 1 92 ? 2.266 1.118 -14.667 1.00 95.19 92 SER A N 1
ATOM 702 C CA . SER A 1 92 ? 3.716 1.183 -14.451 1.00 95.19 92 SER A CA 1
ATOM 703 C C . SER A 1 92 ? 4.522 0.201 -15.315 1.00 95.19 92 SER A C 1
ATOM 705 O O . SER A 1 92 ? 5.737 0.133 -15.160 1.00 95.19 92 SER A O 1
ATOM 707 N N . GLY A 1 93 ? 3.880 -0.567 -16.204 1.00 95.50 93 GLY A N 1
ATOM 708 C CA . GLY A 1 93 ? 4.548 -1.519 -17.097 1.00 95.50 93 GLY A CA 1
ATOM 709 C C . GLY A 1 93 ? 4.896 -2.863 -16.456 1.00 95.50 93 GLY A C 1
ATOM 710 O O . GLY A 1 93 ? 5.712 -3.592 -17.010 1.00 95.50 93 GLY A O 1
ATOM 711 N N . CYS A 1 94 ? 4.311 -3.202 -15.301 1.00 96.81 94 CYS A N 1
ATOM 712 C CA . CYS A 1 94 ? 4.528 -4.512 -14.688 1.00 96.81 94 CYS A CA 1
ATOM 713 C C . CYS A 1 94 ? 3.770 -5.600 -15.459 1.00 96.81 94 CYS A C 1
ATOM 715 O O . CYS A 1 94 ? 2.545 -5.524 -15.595 1.00 96.81 94 CYS A O 1
ATOM 717 N N . GLU A 1 95 ? 4.487 -6.629 -15.908 1.00 89.44 95 GLU A N 1
ATOM 718 C CA . GLU A 1 95 ? 3.901 -7.805 -16.570 1.00 89.44 95 GLU A CA 1
ATOM 719 C C . GLU A 1 95 ? 3.387 -8.831 -15.549 1.00 89.44 95 GLU A C 1
ATOM 721 O O . GLU A 1 95 ? 2.394 -9.520 -15.783 1.00 89.44 95 GLU A O 1
ATOM 726 N N . GLU A 1 96 ? 4.017 -8.863 -14.374 1.00 94.00 96 GLU A N 1
ATOM 727 C CA . GLU A 1 96 ? 3.678 -9.746 -13.264 1.00 94.00 96 GLU A CA 1
ATOM 728 C C . GLU A 1 96 ? 3.525 -8.953 -11.958 1.00 94.00 96 GLU A C 1
ATOM 730 O O . GLU A 1 96 ? 4.122 -7.888 -11.767 1.00 94.00 96 GLU A O 1
ATOM 735 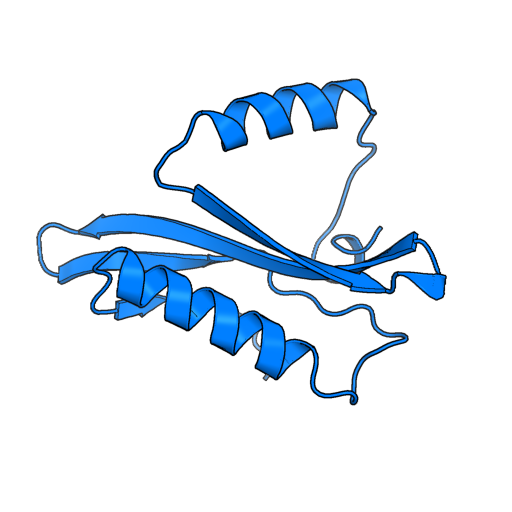N N . CYS A 1 97 ? 2.700 -9.465 -11.042 1.00 96.25 97 CYS A N 1
ATOM 736 C CA . CYS A 1 97 ? 2.601 -8.957 -9.679 1.00 96.25 97 CYS A CA 1
ATOM 737 C C . CYS A 1 97 ? 2.734 -10.094 -8.669 1.00 96.25 97 CYS A C 1
ATOM 739 O O . CYS A 1 97 ? 2.103 -11.138 -8.822 1.00 96.25 97 CYS A O 1
ATOM 741 N N . ILE A 1 98 ? 3.486 -9.850 -7.599 1.00 95.62 98 ILE A N 1
ATOM 742 C CA . ILE A 1 98 ? 3.711 -10.797 -6.508 1.00 95.62 98 ILE A CA 1
ATOM 743 C C . ILE A 1 98 ? 3.064 -10.234 -5.245 1.00 95.62 98 ILE A C 1
ATOM 745 O O . ILE A 1 98 ? 3.239 -9.063 -4.921 1.00 95.62 98 ILE A O 1
ATOM 749 N N . LEU A 1 99 ? 2.325 -11.072 -4.523 1.00 93.62 99 LEU A N 1
ATOM 750 C CA . LEU A 1 99 ? 1.748 -10.752 -3.220 1.00 93.62 99 LEU A CA 1
ATOM 751 C C . LEU A 1 99 ? 2.026 -11.914 -2.273 1.00 93.62 99 LEU A C 1
ATOM 753 O O . LEU A 1 99 ? 1.564 -13.028 -2.516 1.00 93.62 99 LEU A O 1
ATOM 757 N N . ASN A 1 100 ? 2.709 -11.644 -1.164 1.00 84.62 100 ASN A N 1
ATOM 758 C CA . ASN A 1 100 ? 2.870 -12.631 -0.104 1.00 84.62 100 ASN A CA 1
ATOM 759 C C . ASN A 1 100 ? 1.726 -12.507 0.905 1.00 84.62 100 ASN A C 1
ATOM 761 O O . ASN A 1 100 ? 1.529 -11.470 1.537 1.00 84.62 100 ASN A O 1
ATOM 765 N N . CYS A 1 101 ? 0.971 -13.590 1.078 1.00 78.19 101 CYS A N 1
ATOM 766 C CA . CYS A 1 101 ? -0.089 -13.690 2.073 1.00 78.19 101 CYS A CA 1
ATOM 767 C C . CYS A 1 101 ? 0.229 -14.836 3.036 1.00 78.19 101 CYS A C 1
ATOM 769 O O . CYS A 1 101 ? 0.712 -15.885 2.616 1.00 78.19 101 CYS A O 1
ATOM 771 N N . SER A 1 102 ? -0.039 -14.657 4.330 1.00 70.00 102 SER A N 1
ATOM 772 C CA . SER A 1 102 ? 0.067 -15.776 5.266 1.00 70.00 102 SER A CA 1
ATOM 773 C C . SER A 1 102 ? -1.076 -16.768 5.042 1.00 70.00 102 SER A C 1
ATOM 775 O O . SER A 1 102 ? -2.211 -16.357 4.805 1.00 70.00 102 SER A O 1
ATOM 777 N N . GLU A 1 103 ? -0.801 -18.069 5.179 1.00 60.31 103 GLU A N 1
ATOM 778 C CA . GLU A 1 103 ? -1.780 -19.150 4.942 1.00 60.31 103 GLU A CA 1
ATOM 779 C C . GLU A 1 103 ? -3.099 -18.964 5.710 1.00 60.31 103 GLU A C 1
ATOM 781 O O . GLU A 1 103 ? -4.162 -19.309 5.213 1.00 60.31 103 GLU A O 1
ATOM 786 N N . LYS A 1 104 ? -3.061 -18.333 6.893 1.00 55.69 104 LYS A N 1
ATOM 787 C CA . LYS A 1 104 ? -4.246 -18.018 7.718 1.00 55.69 104 LYS A CA 1
ATOM 788 C C . LYS A 1 104 ? -5.244 -17.037 7.076 1.00 55.69 104 LYS A C 1
ATOM 790 O O . LYS A 1 104 ? -6.251 -16.718 7.706 1.00 55.69 104 LYS A O 1
ATOM 795 N N . LYS A 1 105 ? -4.933 -16.470 5.910 1.00 52.66 105 LYS A N 1
ATOM 796 C CA . LYS A 1 105 ? -5.729 -15.438 5.227 1.00 52.66 105 LYS A CA 1
ATOM 797 C C . LYS A 1 105 ? -6.217 -15.865 3.833 1.00 52.66 105 LYS A C 1
ATOM 799 O O . LYS A 1 105 ? -6.776 -15.018 3.133 1.00 52.66 105 LYS A O 1
ATOM 804 N N . LEU A 1 106 ? -6.001 -17.130 3.461 1.00 43.12 106 LEU A N 1
ATOM 805 C CA . LEU A 1 106 ? -6.684 -17.824 2.361 1.00 43.12 106 LEU A CA 1
ATOM 806 C C . LEU A 1 106 ? -8.024 -18.382 2.860 1.00 43.12 106 LEU A C 1
ATOM 808 O O . LEU A 1 106 ? -8.996 -18.312 2.077 1.00 43.12 106 LEU A O 1
#

Sequence (106 aa):
GLLSQLTTVGDITQKMFEDRFTLIQKRETQTTLVIENTDKKKIVATASLVVLFHISIGLVGHIEDVVVDSKTRGKGLGRKIMSAVLAYARASGCEECILNCSEKKL